Protein AF-A0A968DJA8-F1 (afdb_monomer)

Mean predicted aligned error: 10.84 Å

Radius of gyration: 16.4 Å; Cα contacts (8 Å, |Δi|>4): 129; chains: 1; bounding box: 41×29×36 Å

Solvent-accessible surface area (backbone atoms only — not comparable to full-atom values): 5930 Å² total; per-residue (Å²): 133,86,62,80,84,55,65,99,57,59,98,84,44,81,74,84,76,76,82,82,81,50,68,70,46,76,46,80,46,74,42,62,64,65,58,85,88,44,92,84,62,68,72,44,40,41,70,41,38,35,42,36,37,40,31,61,76,79,70,45,75,49,75,46,78,50,66,43,73,45,78,42,77,41,86,96,73,46,76,41,42,54,32,49,54,51,29,51,27,62,73,70,73,95

Structure (mmCIF, N/CA/C/O backbone):
data_AF-A0A968DJA8-F1
#
_entry.id   AF-A0A968DJA8-F1
#
loop_
_atom_site.group_PDB
_atom_site.id
_atom_site.type_symbol
_atom_site.label_atom_id
_atom_site.label_alt_id
_atom_site.label_comp_id
_atom_site.label_asym_id
_atom_site.label_entity_id
_atom_site.label_seq_id
_atom_site.pdbx_PDB_ins_code
_atom_site.Cartn_x
_atom_site.Cartn_y
_atom_site.Cartn_z
_atom_site.occupancy
_atom_site.B_iso_or_equiv
_atom_site.auth_seq_id
_atom_site.auth_comp_id
_atom_site.auth_asym_id
_atom_site.auth_atom_id
_atom_site.pdbx_PDB_model_num
ATOM 1 N N . PRO A 1 1 ? -7.113 -10.618 -20.626 1.00 52.62 1 PRO A N 1
ATOM 2 C CA . PRO A 1 1 ? -5.817 -9.931 -20.406 1.00 52.62 1 PRO A CA 1
ATOM 3 C C . PRO A 1 1 ? -6.065 -8.628 -19.644 1.00 52.62 1 PRO A C 1
ATOM 5 O O . PRO A 1 1 ? -7.004 -7.922 -19.990 1.00 52.62 1 PRO A O 1
ATOM 8 N N . PHE A 1 2 ? -5.307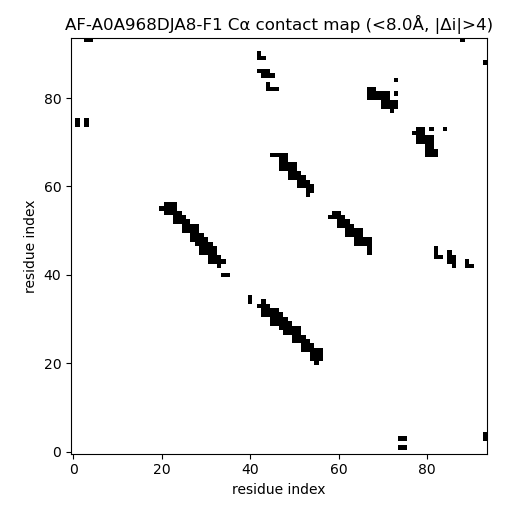 -8.363 -18.582 1.00 54.47 2 PHE A N 1
ATOM 9 C CA . PHE A 1 2 ? -5.371 -7.096 -17.850 1.00 54.47 2 PHE A CA 1
ATOM 10 C C . PHE A 1 2 ? -4.652 -6.020 -18.680 1.00 54.47 2 PHE A C 1
ATOM 12 O O . PHE A 1 2 ? -3.497 -6.226 -19.053 1.00 54.47 2 PHE A O 1
ATOM 19 N N . GLU A 1 3 ? -5.335 -4.929 -19.035 1.00 68.12 3 GLU A N 1
ATOM 20 C CA . GLU A 1 3 ? -4.716 -3.801 -19.742 1.00 68.12 3 GLU A CA 1
ATOM 21 C C . GLU A 1 3 ? -4.040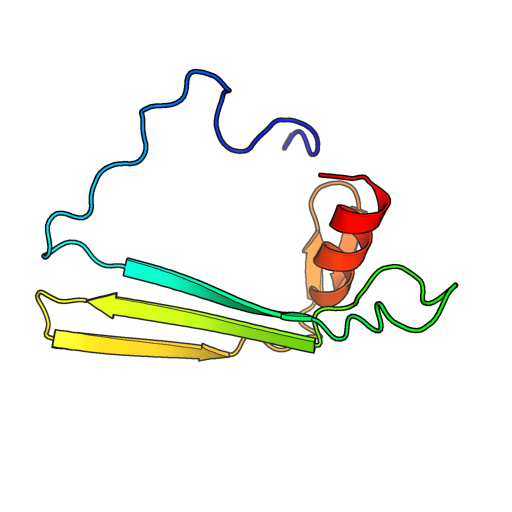 -2.878 -18.727 1.00 68.12 3 GLU A C 1
ATOM 23 O O . GLU A 1 3 ? -4.713 -2.180 -17.978 1.00 68.12 3 GLU A O 1
ATOM 28 N N . ILE A 1 4 ? -2.706 -2.880 -18.711 1.00 61.47 4 ILE A N 1
ATOM 29 C CA . ILE A 1 4 ? -1.889 -2.140 -17.733 1.00 61.47 4 ILE A CA 1
ATOM 30 C C . ILE A 1 4 ? -2.055 -0.614 -17.800 1.00 61.47 4 ILE A C 1
ATOM 32 O O . ILE A 1 4 ? -1.822 0.057 -16.806 1.00 61.47 4 ILE A O 1
ATOM 36 N N . ASN A 1 5 ? -2.496 -0.087 -18.946 1.00 60.22 5 ASN A N 1
ATOM 37 C CA . ASN A 1 5 ? -2.661 1.351 -19.189 1.00 60.22 5 ASN A CA 1
ATOM 38 C C . ASN A 1 5 ? -4.130 1.799 -19.133 1.00 60.22 5 ASN A C 1
ATOM 40 O O . ASN A 1 5 ? -4.430 2.967 -19.378 1.00 60.22 5 ASN A O 1
ATOM 44 N N . ALA A 1 6 ? -5.061 0.875 -18.881 1.00 64.88 6 ALA A N 1
ATOM 45 C CA . ALA A 1 6 ? -6.458 1.226 -18.707 1.00 64.88 6 ALA A CA 1
ATOM 46 C C . ALA A 1 6 ? -6.664 1.658 -17.248 1.00 64.88 6 ALA A C 1
ATOM 48 O O . ALA A 1 6 ? -6.319 0.896 -16.339 1.00 64.88 6 ALA A O 1
ATOM 49 N N . PRO A 1 7 ? -7.230 2.849 -16.990 1.00 62.66 7 PRO A N 1
ATOM 50 C CA . PRO A 1 7 ? -7.489 3.265 -15.625 1.00 62.66 7 PRO A CA 1
ATOM 51 C C . PRO A 1 7 ? -8.423 2.249 -14.955 1.00 62.66 7 PRO A C 1
ATOM 53 O O . PRO A 1 7 ? -9.407 1.797 -15.547 1.00 62.66 7 PRO A O 1
ATOM 56 N N . LEU A 1 8 ? -8.118 1.895 -13.699 1.00 68.00 8 LEU A N 1
ATOM 57 C CA . LEU A 1 8 ? -8.901 0.933 -12.904 1.00 68.00 8 LEU A CA 1
ATOM 58 C C . LEU A 1 8 ? -10.378 1.340 -12.772 1.00 68.00 8 LEU A C 1
ATOM 60 O O . LEU A 1 8 ? -11.235 0.508 -12.467 1.00 68.00 8 LEU A O 1
ATOM 64 N N . GLN A 1 9 ? -10.672 2.620 -13.000 1.00 64.50 9 GLN A N 1
ATOM 65 C CA . GLN A 1 9 ? -12.012 3.157 -13.149 1.00 64.50 9 GLN A CA 1
ATOM 66 C C . GLN A 1 9 ? -12.096 3.967 -14.450 1.00 64.50 9 GLN A C 1
ATOM 68 O O . GLN A 1 9 ? -11.182 4.737 -14.741 1.00 64.50 9 GLN A O 1
ATOM 73 N N . PRO A 1 10 ? -13.178 3.834 -15.236 1.00 70.19 10 PRO A N 1
ATOM 74 C CA . PRO A 1 10 ? -13.388 4.691 -16.397 1.00 70.19 10 PRO A CA 1
ATOM 75 C C . PRO A 1 10 ? -13.479 6.160 -15.960 1.00 70.19 10 PRO A C 1
ATOM 77 O O . PRO A 1 10 ? -13.938 6.450 -14.859 1.00 70.19 10 PRO A O 1
ATOM 80 N N . GLU A 1 11 ? -13.105 7.092 -16.838 1.00 69.25 11 GLU A N 1
ATOM 81 C CA . GLU A 1 11 ? -13.162 8.544 -16.574 1.00 69.25 11 GLU A CA 1
ATOM 82 C C . GLU A 1 11 ? -14.574 9.014 -16.157 1.00 69.25 11 GLU A C 1
ATOM 84 O O . GLU A 1 11 ? -14.728 9.916 -15.340 1.00 69.25 11 GLU A O 1
ATOM 89 N N . ASN A 1 12 ? -15.611 8.319 -16.642 1.00 76.38 12 ASN A N 1
ATOM 90 C CA . ASN A 1 12 ? -17.021 8.503 -16.269 1.00 76.38 12 ASN A CA 1
ATOM 91 C C . ASN A 1 12 ? -17.504 7.488 -15.214 1.00 76.38 12 ASN A C 1
ATOM 93 O O . ASN A 1 12 ? -18.667 7.076 -15.220 1.00 76.38 12 ASN A O 1
ATOM 97 N N . GLY A 1 13 ? -16.600 7.008 -14.362 1.00 66.94 13 GLY A N 1
ATOM 98 C CA . GLY A 1 13 ? -16.913 6.084 -13.281 1.00 66.94 13 GLY A CA 1
ATOM 99 C C . GLY A 1 13 ? -17.935 6.671 -12.306 1.00 66.94 13 GLY A C 1
ATOM 100 O O . GLY A 1 13 ? -18.122 7.891 -12.251 1.00 66.94 13 GLY A O 1
ATOM 101 N N . PRO A 1 14 ? -18.633 5.819 -11.532 1.00 74.94 14 PRO A N 1
ATOM 102 C CA . PRO A 1 14 ? -19.503 6.316 -10.480 1.00 74.94 14 PRO A CA 1
ATOM 103 C C . PRO A 1 14 ? -18.694 7.253 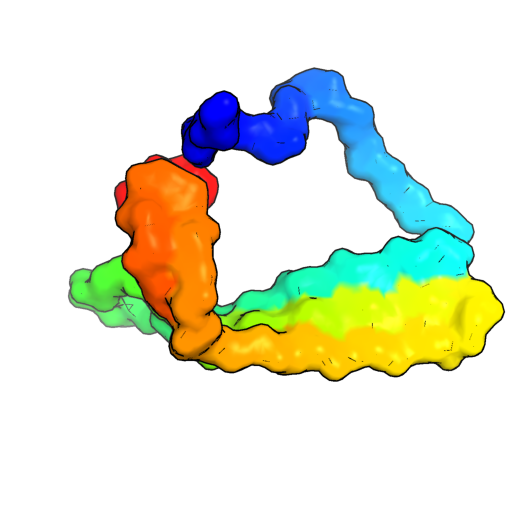-9.572 1.00 74.94 14 PRO A C 1
ATOM 105 O O . PRO A 1 14 ? -17.553 6.924 -9.233 1.00 74.94 14 PRO A O 1
ATOM 108 N N . PRO A 1 15 ? -19.252 8.415 -9.187 1.00 73.94 15 PRO A N 1
ATOM 109 C CA . PRO A 1 15 ? -18.557 9.321 -8.290 1.00 73.94 15 PRO A CA 1
ATOM 110 C C . PRO A 1 15 ? -18.187 8.569 -7.007 1.00 73.94 15 PRO A C 1
ATOM 112 O O . PRO A 1 15 ? -18.935 7.673 -6.592 1.00 73.94 15 PRO A O 1
ATOM 115 N N . PRO A 1 16 ? -17.051 8.911 -6.375 1.00 71.62 16 PRO A N 1
ATOM 116 C CA . PRO A 1 16 ? -16.639 8.269 -5.139 1.00 71.62 16 PRO A CA 1
ATOM 117 C C . PRO A 1 16 ? -17.795 8.314 -4.141 1.00 71.62 16 PRO A C 1
ATOM 119 O O . PRO A 1 16 ? -18.341 9.377 -3.838 1.00 71.62 16 PRO A O 1
ATOM 122 N N . HIS A 1 17 ? -18.203 7.137 -3.669 1.00 74.25 17 HIS A N 1
ATOM 123 C CA . HIS A 1 17 ? -19.273 7.042 -2.692 1.00 74.25 17 HIS A CA 1
ATOM 124 C C . HIS A 1 17 ? -18.780 7.661 -1.384 1.00 74.25 17 HIS A C 1
ATOM 126 O O . HIS A 1 17 ? -17.748 7.249 -0.850 1.00 74.25 17 HIS A O 1
ATOM 132 N N . SER A 1 18 ? -19.496 8.667 -0.874 1.00 80.56 18 SER A N 1
ATOM 133 C CA . SER A 1 18 ? -19.226 9.182 0.466 1.00 80.56 18 SER A CA 1
ATOM 134 C C . SER A 1 18 ? -19.392 8.045 1.461 1.00 80.56 18 SER A C 1
ATOM 136 O O . SER A 1 18 ? -20.377 7.314 1.409 1.00 80.56 18 SER A O 1
ATOM 138 N N . TRP A 1 19 ? -18.417 7.879 2.347 1.00 80.88 19 TRP A N 1
ATOM 139 C CA . TRP A 1 19 ? -18.487 6.825 3.344 1.00 80.88 19 TRP A CA 1
ATOM 140 C C . TRP A 1 19 ? -19.706 7.032 4.252 1.00 80.88 19 TRP A C 1
ATOM 142 O O . TRP A 1 19 ? -19.933 8.120 4.777 1.00 80.88 19 TRP A O 1
ATOM 152 N N . ASP A 1 20 ? -20.484 5.971 4.425 1.00 83.94 20 ASP A N 1
ATOM 153 C CA . ASP A 1 20 ? -21.749 5.927 5.167 1.00 83.94 20 ASP A CA 1
ATOM 154 C C . ASP A 1 20 ? -21.566 5.851 6.699 1.00 83.94 20 ASP A C 1
ATOM 156 O O . ASP A 1 20 ? -22.545 5.775 7.440 1.00 83.94 20 ASP A O 1
ATOM 160 N N . GLY A 1 21 ? -20.321 5.833 7.185 1.00 80.56 21 GLY A N 1
ATOM 161 C CA . GLY A 1 21 ? -19.987 5.697 8.605 1.00 80.56 21 GLY A CA 1
ATOM 162 C C . GLY A 1 21 ? -20.042 4.265 9.149 1.00 80.56 21 GLY A C 1
ATOM 163 O O . GLY A 1 21 ? -19.699 4.048 10.311 1.00 80.56 21 GLY A O 1
ATOM 164 N N . THR A 1 22 ? -20.462 3.284 8.343 1.00 82.25 22 THR A N 1
ATOM 165 C CA . THR A 1 22 ? -20.726 1.904 8.800 1.00 82.25 22 THR A CA 1
ATOM 166 C C . THR A 1 22 ? -20.064 0.831 7.943 1.00 82.25 22 THR A C 1
ATOM 168 O O . THR A 1 22 ? -19.772 -0.262 8.427 1.00 82.25 22 THR A O 1
ATOM 171 N N . SER A 1 23 ? -19.781 1.130 6.682 1.00 86.12 23 SER A N 1
ATOM 172 C CA . SER A 1 23 ? -19.089 0.245 5.759 1.00 86.12 23 SER A CA 1
ATOM 173 C C . SER A 1 23 ? -17.625 0.073 6.158 1.00 86.12 23 SER A C 1
ATOM 175 O O . SER A 1 23 ? -16.980 0.995 6.662 1.00 86.12 23 SER A O 1
ATOM 177 N N . ARG A 1 24 ? -17.080 -1.120 5.908 1.00 86.69 24 ARG A N 1
ATOM 178 C CA . ARG A 1 24 ? -15.665 -1.426 6.143 1.00 86.69 24 ARG A CA 1
ATOM 179 C C . ARG A 1 24 ? -14.775 -0.548 5.267 1.00 86.69 24 ARG A C 1
ATOM 181 O O . ARG A 1 24 ? -14.991 -0.449 4.062 1.00 86.69 24 ARG A O 1
ATOM 188 N N . ILE A 1 25 ? -13.730 0.010 5.866 1.00 88.75 25 ILE A N 1
ATOM 189 C CA . ILE A 1 25 ? -12.709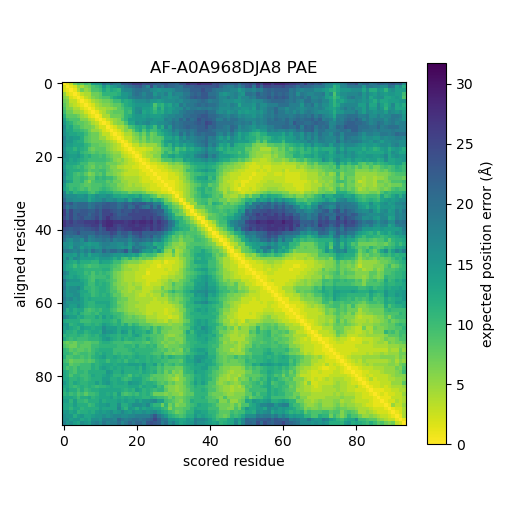 0.786 5.164 1.00 88.75 25 ILE A CA 1
ATOM 190 C C . ILE A 1 25 ? -11.449 -0.067 5.044 1.00 88.75 25 ILE A C 1
ATOM 192 O O . ILE A 1 25 ? -10.989 -0.635 6.034 1.00 88.75 25 ILE A O 1
ATOM 196 N N . ASN A 1 26 ? -10.869 -0.123 3.844 1.00 89.12 26 ASN A N 1
ATOM 197 C CA . ASN A 1 26 ? -9.539 -0.680 3.618 1.00 89.12 26 ASN A CA 1
ATOM 198 C C . ASN A 1 26 ? -8.610 0.438 3.144 1.00 89.12 26 ASN A C 1
ATOM 200 O O . ASN A 1 26 ? -8.913 1.115 2.164 1.00 89.12 26 ASN A O 1
ATOM 204 N N . VAL A 1 27 ? -7.489 0.626 3.833 1.00 87.00 27 VAL A N 1
ATOM 205 C CA . VAL A 1 27 ? -6.482 1.637 3.501 1.00 87.00 27 VAL A CA 1
ATOM 206 C C . VAL A 1 27 ? -5.174 0.924 3.204 1.00 87.00 27 VAL A C 1
ATOM 208 O O . VAL A 1 27 ? -4.672 0.172 4.039 1.00 87.00 27 VAL A O 1
ATOM 211 N N . LEU A 1 28 ? -4.622 1.163 2.018 1.00 86.50 28 LEU A N 1
ATOM 212 C CA . LEU A 1 28 ? -3.272 0.740 1.676 1.00 86.50 28 LEU A CA 1
ATOM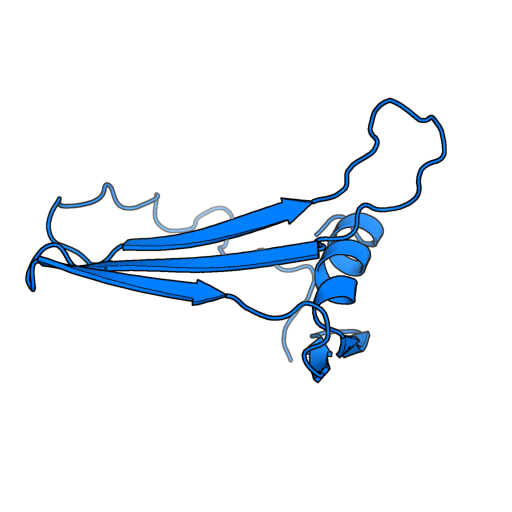 213 C C . LEU A 1 28 ? -2.306 1.872 2.024 1.00 86.50 28 LEU A C 1
ATOM 215 O O . LEU A 1 28 ? -2.328 2.930 1.402 1.00 86.50 28 LEU A O 1
ATOM 219 N N . LEU A 1 29 ? -1.471 1.649 3.032 1.00 83.31 29 LEU A N 1
ATOM 220 C CA . LEU A 1 29 ? -0.399 2.555 3.412 1.00 83.31 29 LEU A CA 1
ATOM 221 C C . LEU A 1 29 ? 0.886 2.129 2.698 1.00 83.31 29 LEU A C 1
ATOM 223 O O . LEU A 1 29 ? 1.344 0.995 2.860 1.00 83.31 29 LEU A O 1
ATOM 227 N N . LEU A 1 30 ? 1.469 3.053 1.940 1.00 81.62 30 LEU A N 1
ATOM 228 C CA . LEU A 1 30 ? 2.716 2.859 1.210 1.00 81.62 30 LEU A CA 1
ATOM 229 C C . LEU A 1 30 ? 3.786 3.782 1.799 1.00 81.62 30 LEU A C 1
ATOM 231 O O . LEU A 1 30 ? 3.618 4.997 1.830 1.00 81.62 30 LEU A O 1
ATOM 235 N N . GLY A 1 31 ? 4.882 3.203 2.280 1.00 77.19 31 GLY A N 1
ATOM 236 C CA . GLY A 1 31 ? 6.099 3.924 2.633 1.00 77.19 31 GLY A CA 1
ATOM 237 C C . GLY A 1 31 ? 7.077 3.862 1.467 1.00 77.19 31 GLY A C 1
ATOM 238 O O . GLY A 1 31 ? 7.676 2.808 1.231 1.00 77.19 31 GLY A O 1
ATOM 239 N N . ALA A 1 32 ? 7.216 4.965 0.735 1.00 68.19 32 ALA A N 1
ATOM 240 C CA . ALA A 1 32 ? 8.203 5.121 -0.329 1.00 68.19 32 ALA A CA 1
ATOM 241 C C . ALA A 1 32 ? 9.489 5.759 0.226 1.00 68.19 32 ALA A C 1
ATOM 243 O O . ALA A 1 32 ? 9.416 6.768 0.924 1.00 68.19 32 ALA A O 1
ATOM 244 N N . ASP A 1 33 ? 10.660 5.192 -0.089 1.00 64.69 33 ASP A N 1
ATOM 245 C CA . ASP A 1 33 ? 11.943 5.907 0.035 1.00 64.69 33 ASP A CA 1
ATOM 246 C C . ASP A 1 33 ? 12.105 6.766 -1.229 1.00 64.69 33 ASP A C 1
ATOM 248 O O . ASP A 1 33 ? 12.764 6.363 -2.192 1.00 64.69 33 ASP A O 1
ATOM 252 N N . SER A 1 34 ? 11.410 7.911 -1.279 1.00 57.91 34 SER A N 1
ATOM 253 C CA . SER A 1 34 ? 11.637 8.939 -2.297 1.00 57.91 34 SER A CA 1
ATOM 254 C C . SER A 1 34 ? 12.660 9.948 -1.767 1.00 57.91 34 SER A C 1
ATOM 256 O O . SER A 1 34 ? 12.431 10.690 -0.812 1.00 57.91 34 SER A O 1
ATOM 258 N N . ARG A 1 35 ? 13.839 9.992 -2.393 1.00 60.53 35 ARG A N 1
ATOM 259 C CA . ARG A 1 35 ? 14.830 11.054 -2.155 1.00 60.53 35 ARG A CA 1
ATOM 260 C C . ARG A 1 35 ? 14.646 12.132 -3.201 1.00 60.53 35 ARG A C 1
ATOM 262 O O . ARG A 1 35 ? 15.462 12.310 -4.094 1.00 60.53 35 ARG A O 1
ATOM 269 N N . GLU A 1 36 ? 13.541 12.852 -3.074 1.00 55.19 36 GLU A N 1
ATOM 270 C CA . GLU A 1 36 ? 13.138 13.909 -4.013 1.00 55.19 36 GLU A CA 1
ATOM 271 C C . GLU A 1 36 ? 14.140 15.077 -4.060 1.00 55.19 36 GLU A C 1
ATOM 273 O O . GLU A 1 36 ? 14.188 15.832 -5.026 1.00 55.19 36 GLU A O 1
ATOM 278 N N . TRP A 1 37 ? 14.977 15.214 -3.028 1.00 57.72 37 TRP A N 1
ATOM 279 C CA . TRP A 1 37 ? 16.015 16.240 -2.918 1.00 57.72 37 TRP A CA 1
ATOM 280 C C . TRP A 1 37 ? 17.330 15.881 -3.630 1.00 57.72 37 TRP A C 1
ATOM 282 O O . TRP A 1 37 ? 18.220 16.727 -3.726 1.00 57.72 37 TRP A O 1
ATOM 292 N N . GLU A 1 38 ? 17.473 14.654 -4.137 1.00 54.44 38 GLU A N 1
ATOM 293 C CA . GLU A 1 38 ? 18.682 14.190 -4.814 1.00 54.44 38 GLU A CA 1
ATOM 294 C C . GLU A 1 38 ? 18.400 14.090 -6.320 1.00 54.44 38 GLU A C 1
ATOM 296 O O . GLU A 1 38 ? 17.797 13.136 -6.813 1.00 54.44 38 GLU A O 1
ATOM 301 N N . ALA A 1 39 ? 18.806 15.117 -7.076 1.00 44.59 39 ALA A N 1
ATOM 302 C CA . ALA A 1 39 ? 18.698 15.096 -8.531 1.00 44.59 39 ALA A CA 1
ATOM 303 C C . ALA A 1 39 ? 19.439 13.856 -9.064 1.00 44.59 39 ALA A C 1
ATOM 305 O O . ALA A 1 39 ? 20.643 13.721 -8.840 1.00 44.59 39 ALA A O 1
ATOM 306 N N . ASN A 1 40 ? 18.718 12.984 -9.779 1.00 54.91 40 ASN A N 1
ATOM 307 C CA . ASN A 1 40 ? 19.127 11.661 -10.288 1.00 54.91 40 ASN A CA 1
ATOM 308 C C . ASN A 1 40 ? 18.895 10.448 -9.367 1.00 54.91 40 ASN A C 1
ATOM 310 O O . ASN A 1 40 ? 19.362 9.356 -9.705 1.00 54.91 40 ASN A O 1
ATOM 314 N N . PHE A 1 41 ? 18.153 10.567 -8.261 1.00 53.38 41 PHE A N 1
ATOM 315 C CA . PHE A 1 41 ? 17.633 9.364 -7.609 1.00 53.38 41 PHE A CA 1
ATOM 316 C C . PHE A 1 41 ? 16.567 8.741 -8.518 1.00 53.38 41 PHE A C 1
ATOM 318 O O . PHE A 1 41 ? 15.561 9.374 -8.825 1.00 53.38 41 PHE A O 1
ATOM 325 N N . GLY A 1 42 ? 16.840 7.541 -9.038 1.00 55.97 42 GLY A N 1
ATOM 326 C CA . GLY A 1 42 ? 15.925 6.813 -9.923 1.00 55.97 42 GLY A CA 1
ATOM 327 C C . GLY A 1 42 ? 14.561 6.521 -9.275 1.00 55.97 42 GLY A C 1
ATOM 328 O O . GLY A 1 42 ? 14.332 6.910 -8.130 1.00 55.97 42 GLY A O 1
ATOM 329 N N . PRO A 1 43 ? 13.658 5.814 -9.980 1.00 58.44 43 PRO A N 1
ATOM 330 C CA . PRO A 1 43 ? 12.281 5.640 -9.530 1.00 58.44 43 PRO A CA 1
ATOM 331 C C . PRO A 1 43 ? 12.210 5.114 -8.086 1.00 58.44 43 PRO A C 1
ATOM 333 O O . PRO A 1 43 ? 12.945 4.171 -7.743 1.00 58.44 43 PRO A O 1
ATOM 336 N N . PRO A 1 44 ? 11.377 5.734 -7.230 1.00 61.19 44 PRO A N 1
ATOM 337 C CA . PRO A 1 44 ? 11.318 5.409 -5.815 1.00 61.19 44 PRO A CA 1
ATOM 338 C C . PRO A 1 44 ? 10.901 3.951 -5.603 1.00 61.19 44 PRO A C 1
ATOM 340 O O . PRO A 1 44 ? 10.202 3.342 -6.412 1.00 61.19 44 PRO A O 1
ATOM 343 N N . ARG 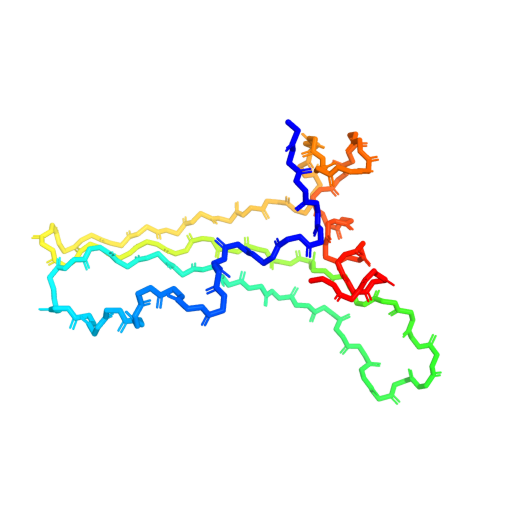A 1 45 ? 11.367 3.356 -4.504 1.00 64.19 45 ARG A N 1
ATOM 344 C CA . ARG A 1 45 ? 10.994 1.993 -4.111 1.00 64.19 45 ARG A CA 1
ATOM 345 C C . ARG A 1 45 ? 10.120 2.059 -2.872 1.00 64.19 45 ARG A C 1
ATOM 347 O O . ARG A 1 45 ? 10.428 2.774 -1.921 1.00 64.19 45 ARG A O 1
ATOM 354 N N . THR A 1 46 ? 9.036 1.292 -2.871 1.00 65.31 46 THR A N 1
ATOM 355 C CA . THR A 1 46 ? 8.214 1.115 -1.674 1.00 65.31 46 THR A CA 1
ATOM 356 C C . THR A 1 46 ? 8.840 0.036 -0.803 1.00 65.31 46 THR A C 1
ATOM 358 O O . THR A 1 46 ? 8.861 -1.142 -1.169 1.00 65.31 46 THR A O 1
ATOM 361 N N . ASP A 1 47 ? 9.358 0.432 0.355 1.00 65.25 47 ASP A N 1
ATOM 362 C CA . ASP A 1 47 ? 9.978 -0.493 1.305 1.00 65.25 47 ASP A CA 1
ATOM 363 C C . ASP A 1 47 ? 8.994 -0.987 2.372 1.00 65.25 47 ASP A C 1
ATOM 365 O O . ASP A 1 47 ? 9.240 -2.014 3.004 1.00 65.25 47 ASP A O 1
ATOM 369 N N . THR A 1 48 ? 7.859 -0.300 2.551 1.00 68.75 48 THR A N 1
ATOM 370 C CA . THR A 1 48 ? 6.818 -0.673 3.521 1.00 68.75 48 THR A CA 1
ATOM 371 C C . THR A 1 48 ? 5.432 -0.622 2.888 1.00 68.75 48 THR A C 1
ATOM 373 O O . THR A 1 48 ? 5.019 0.417 2.387 1.00 68.75 48 THR A O 1
ATOM 376 N N . MET A 1 49 ? 4.691 -1.728 2.951 1.00 79.19 49 MET A N 1
ATOM 377 C CA . MET A 1 49 ? 3.289 -1.800 2.534 1.00 79.19 49 MET A CA 1
ATOM 378 C C . MET A 1 49 ? 2.458 -2.358 3.681 1.00 79.19 49 MET A C 1
ATOM 380 O O . MET A 1 49 ? 2.747 -3.440 4.191 1.00 79.19 49 MET A O 1
ATOM 384 N N . ILE A 1 50 ? 1.438 -1.623 4.108 1.00 84.31 50 ILE A N 1
ATOM 385 C CA . ILE A 1 50 ? 0.555 -2.032 5.201 1.00 84.31 50 ILE A CA 1
ATOM 386 C C . ILE A 1 50 ? -0.888 -1.911 4.727 1.00 84.31 50 ILE A C 1
ATOM 388 O O . ILE A 1 50 ? -1.337 -0.832 4.354 1.00 84.31 50 ILE A O 1
ATOM 392 N N . LEU A 1 51 ? -1.627 -3.018 4.774 1.00 87.06 51 LEU A N 1
ATOM 393 C CA . LEU A 1 51 ? -3.068 -3.025 4.564 1.00 87.06 51 LEU A CA 1
ATOM 394 C C . LEU A 1 51 ? -3.768 -2.886 5.916 1.00 87.06 51 LEU A C 1
ATOM 396 O O . LEU A 1 51 ? -3.725 -3.792 6.751 1.00 87.06 51 LEU A O 1
ATOM 400 N N . LEU A 1 52 ? -4.420 -1.750 6.123 1.00 89.00 52 LEU A N 1
ATOM 401 C CA . LEU A 1 52 ? -5.285 -1.500 7.264 1.00 89.00 52 LEU A CA 1
ATOM 402 C C . LEU A 1 52 ? -6.727 -1.815 6.868 1.00 89.00 52 LEU A C 1
ATOM 404 O O . LEU A 1 52 ? -7.207 -1.342 5.841 1.00 89.00 52 LEU A O 1
ATOM 408 N N . THR A 1 53 ? -7.435 -2.567 7.702 1.00 89.56 53 THR A N 1
ATOM 409 C CA . THR A 1 53 ? -8.881 -2.759 7.588 1.00 89.56 53 THR A CA 1
ATOM 410 C C . THR A 1 53 ? -9.552 -2.295 8.871 1.00 89.56 53 THR A C 1
ATOM 412 O O . THR A 1 53 ? -9.134 -2.662 9.969 1.00 89.56 53 THR A O 1
ATOM 415 N N . LEU A 1 54 ? -10.583 -1.470 8.740 1.00 87.38 54 LEU A N 1
ATOM 416 C CA . LEU A 1 54 ? -11.394 -0.983 9.847 1.00 87.38 54 LEU A CA 1
ATOM 417 C C . LEU A 1 54 ? -12.836 -1.395 9.583 1.00 87.38 54 LEU A C 1
ATOM 419 O O . LEU A 1 54 ? -13.412 -1.005 8.568 1.00 87.38 54 LEU A O 1
ATOM 423 N N . ASP A 1 55 ? -13.402 -2.191 10.486 1.00 88.88 55 ASP A N 1
ATOM 424 C CA . ASP A 1 55 ? -14.814 -2.561 10.475 1.00 88.88 55 ASP A CA 1
ATOM 425 C C . ASP A 1 55 ? -15.539 -1.849 11.626 1.00 88.88 55 ASP A C 1
ATOM 427 O O . ASP A 1 55 ? -15.375 -2.235 12.791 1.00 88.88 55 ASP A O 1
ATOM 431 N N . PRO A 1 56 ? -16.323 -0.799 11.324 1.00 85.25 56 PRO A N 1
ATOM 432 C CA . PRO A 1 56 ? -17.081 -0.067 12.331 1.00 85.25 56 PRO A CA 1
ATOM 433 C C . PRO A 1 56 ? -18.204 -0.895 12.965 1.00 85.25 56 PRO A C 1
ATOM 435 O O . PRO A 1 56 ? -18.551 -0.639 14.115 1.00 85.25 56 PRO A O 1
ATOM 438 N N . GLN A 1 57 ? -18.768 -1.879 12.252 1.00 87.38 57 GLN A N 1
ATOM 439 C CA . GLN A 1 57 ? -19.906 -2.665 12.740 1.00 87.38 57 GLN A CA 1
ATOM 440 C C . GLN A 1 57 ? -19.476 -3.687 13.784 1.00 87.38 57 GLN A C 1
ATOM 442 O O . GLN A 1 57 ? -20.114 -3.812 14.826 1.00 87.38 57 GLN A O 1
ATOM 447 N N . SER A 1 58 ? -18.377 -4.398 13.529 1.00 88.69 58 SER A N 1
ATOM 448 C CA . SER A 1 58 ? -17.801 -5.322 14.511 1.00 88.69 58 SER A CA 1
ATOM 449 C C . SER A 1 58 ? -16.847 -4.638 15.493 1.00 88.69 58 SER A C 1
ATOM 451 O O . SER A 1 58 ? -16.353 -5.296 16.405 1.00 88.69 58 SER A O 1
ATOM 453 N N . GLN A 1 59 ? -16.577 -3.336 15.320 1.00 85.12 59 GLN A N 1
ATOM 454 C CA . GLN A 1 59 ? -15.593 -2.560 16.087 1.00 85.12 59 GLN A CA 1
ATOM 455 C C . GLN A 1 59 ? -14.198 -3.206 16.097 1.00 85.12 59 GLN A C 1
ATOM 457 O O . GLN A 1 59 ? -13.456 -3.130 17.078 1.00 85.12 59 GLN A O 1
ATOM 462 N N . THR A 1 60 ? -13.830 -3.855 14.993 1.00 85.88 60 THR A N 1
ATOM 463 C CA . THR A 1 60 ? -12.541 -4.539 14.849 1.00 85.88 60 THR A CA 1
ATOM 464 C C . THR A 1 60 ? -11.677 -3.835 13.820 1.00 85.88 60 THR A C 1
ATOM 466 O O . THR A 1 60 ? -12.125 -3.558 12.707 1.00 85.88 60 THR A O 1
ATOM 469 N N . GLY A 1 61 ? -10.414 -3.613 14.170 1.00 90.00 61 GLY A N 1
ATOM 470 C CA . GLY A 1 61 ? -9.372 -3.198 13.241 1.00 90.00 61 GLY A CA 1
ATOM 471 C C . GLY A 1 61 ? -8.377 -4.330 13.017 1.00 90.00 61 GLY A C 1
ATOM 472 O O . GLY A 1 61 ? -8.059 -5.076 13.941 1.00 90.00 61 GLY A O 1
ATOM 473 N N . GLY A 1 62 ? -7.886 -4.456 11.791 1.00 90.62 62 GLY A N 1
ATOM 474 C CA . GLY A 1 62 ? -6.817 -5.374 11.427 1.00 90.62 62 GLY A CA 1
ATOM 475 C C . GLY A 1 62 ? -5.737 -4.635 10.656 1.00 90.62 62 GLY A C 1
ATOM 476 O O . GLY A 1 62 ? -6.027 -3.735 9.871 1.00 90.62 62 GLY A O 1
ATOM 477 N N . MET A 1 63 ? -4.490 -5.026 10.874 1.00 90.12 63 MET A N 1
ATOM 478 C CA . MET A 1 63 ? -3.354 -4.514 10.126 1.00 90.12 63 MET A CA 1
ATOM 479 C C . MET A 1 63 ? -2.551 -5.697 9.606 1.00 90.12 63 MET A C 1
ATOM 481 O O . MET A 1 63 ? -2.191 -6.590 10.373 1.00 90.12 63 MET A O 1
ATOM 485 N N . LEU A 1 64 ? -2.281 -5.698 8.306 1.00 88.06 64 LEU A N 1
ATOM 486 C CA . LEU A 1 64 ? -1.466 -6.703 7.645 1.00 88.06 64 LEU A CA 1
ATOM 487 C C . LEU A 1 64 ? -0.281 -6.021 6.971 1.00 88.06 64 LEU A C 1
ATOM 489 O O . LEU A 1 64 ? -0.443 -5.308 5.982 1.00 88.06 64 LEU A O 1
ATOM 493 N N . SER A 1 65 ? 0.917 -6.266 7.493 1.00 85.00 65 SER A N 1
ATOM 494 C CA . SER A 1 65 ? 2.151 -5.853 6.831 1.00 85.00 65 SER A CA 1
ATOM 495 C C . SER A 1 65 ? 2.441 -6.789 5.661 1.00 85.00 65 SER A C 1
ATOM 497 O O . SER A 1 65 ? 2.558 -8.002 5.843 1.00 85.00 65 SER A O 1
ATOM 499 N N . LEU A 1 66 ? 2.572 -6.222 4.467 1.00 82.19 66 LEU A N 1
ATOM 500 C CA . LEU A 1 66 ? 2.959 -6.925 3.252 1.00 82.19 66 LEU A CA 1
ATOM 501 C C . LEU A 1 66 ? 4.485 -6.818 3.084 1.00 82.19 66 LEU A C 1
ATOM 503 O O . LEU A 1 66 ? 4.995 -5.721 2.837 1.00 82.19 66 LEU A O 1
ATOM 507 N N . PRO A 1 67 ? 5.248 -7.919 3.240 1.00 79.38 67 PRO A N 1
ATOM 508 C CA . PRO A 1 67 ? 6.693 -7.882 3.061 1.00 79.38 67 PRO A CA 1
ATOM 509 C C . PRO A 1 67 ? 7.100 -7.494 1.631 1.00 79.38 67 PRO A C 1
ATOM 511 O O . PRO A 1 67 ? 6.529 -7.956 0.6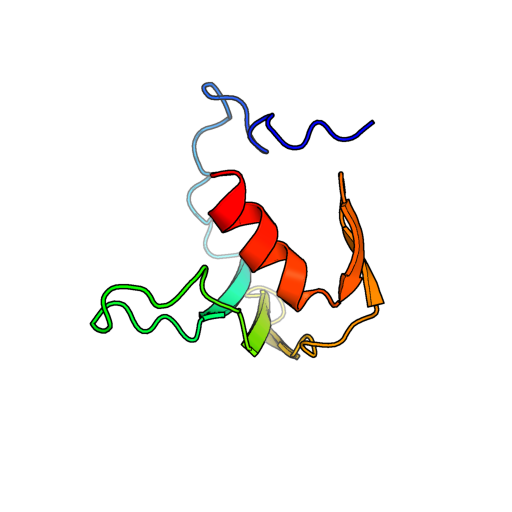48 1.00 79.38 67 PRO A O 1
ATOM 514 N N . ARG A 1 68 ? 8.160 -6.688 1.528 1.00 77.50 68 ARG A N 1
ATOM 515 C CA . ARG A 1 68 ? 8.728 -6.145 0.280 1.00 77.50 68 ARG A CA 1
ATOM 516 C C . ARG A 1 68 ? 9.100 -7.198 -0.774 1.00 77.50 68 ARG A C 1
ATOM 518 O O . ARG A 1 68 ? 9.056 -6.939 -1.974 1.00 77.50 68 ARG A O 1
ATOM 525 N N . ASP A 1 69 ? 9.483 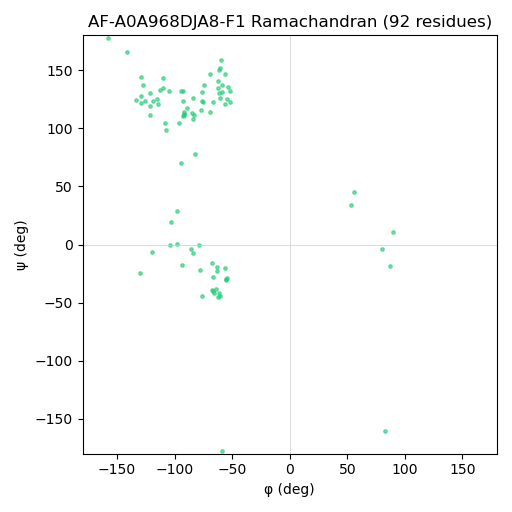-8.381 -0.311 1.00 79.56 69 ASP A N 1
ATOM 526 C CA . ASP A 1 69 ? 10.089 -9.427 -1.132 1.00 79.56 69 ASP A CA 1
ATOM 527 C C . ASP A 1 69 ? 9.100 -10.558 -1.474 1.00 79.56 69 ASP A C 1
ATOM 529 O O . ASP A 1 69 ? 9.524 -11.652 -1.849 1.00 79.56 69 ASP A O 1
ATOM 533 N N . ILE A 1 70 ? 7.785 -10.316 -1.369 1.00 83.31 70 ILE A N 1
ATOM 534 C CA . ILE A 1 70 ? 6.781 -11.274 -1.853 1.00 83.31 70 ILE A CA 1
ATOM 535 C C . ILE A 1 70 ? 6.977 -11.484 -3.352 1.00 83.31 70 ILE A C 1
ATOM 537 O O . ILE A 1 70 ? 6.973 -10.526 -4.125 1.00 83.31 70 ILE A O 1
ATOM 541 N N . TRP A 1 71 ? 7.123 -12.748 -3.741 1.00 83.00 71 TRP A N 1
ATOM 542 C CA . TRP A 1 71 ? 7.190 -13.166 -5.132 1.00 83.00 71 TRP A CA 1
ATOM 543 C C . TRP A 1 71 ? 5.777 -13.348 -5.674 1.00 83.00 71 TRP A C 1
ATOM 545 O O . TRP A 1 71 ? 5.051 -14.238 -5.228 1.00 83.00 71 TRP A O 1
ATOM 555 N N . LEU A 1 72 ? 5.378 -12.497 -6.612 1.00 86.12 72 LEU A N 1
ATOM 556 C CA . LEU A 1 72 ? 4.059 -12.545 -7.233 1.00 86.12 72 LEU A CA 1
ATOM 557 C C . LEU A 1 72 ? 4.144 -12.222 -8.721 1.00 86.12 72 LEU A C 1
ATOM 559 O O . LEU A 1 72 ? 5.162 -11.736 -9.213 1.00 86.12 72 LEU A O 1
ATOM 563 N N . GLU A 1 73 ? 3.073 -12.527 -9.439 1.00 83.75 73 GLU A N 1
ATOM 564 C CA . GLU A 1 73 ? 2.924 -12.122 -10.830 1.00 83.75 73 GLU A CA 1
ATOM 565 C C . GLU A 1 73 ? 2.536 -10.641 -10.887 1.00 83.75 73 GLU A 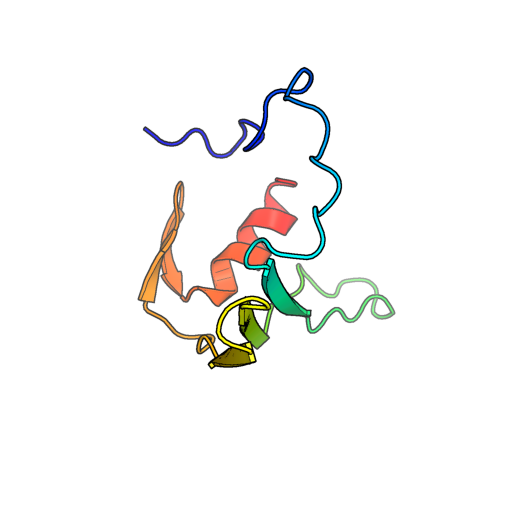C 1
ATOM 567 O O . GLU A 1 73 ? 1.476 -10.253 -10.394 1.00 83.75 73 GLU A O 1
ATOM 572 N N . ILE A 1 74 ? 3.407 -9.813 -11.464 1.00 81.88 74 ILE A N 1
ATOM 573 C CA . ILE A 1 74 ? 3.145 -8.402 -11.737 1.00 81.88 74 ILE A CA 1
ATOM 574 C C . ILE A 1 74 ? 2.505 -8.326 -13.133 1.00 81.88 74 ILE A C 1
ATOM 576 O O . ILE A 1 74 ? 3.153 -8.707 -14.119 1.00 81.88 74 ILE A O 1
ATOM 580 N N . PRO A 1 75 ? 1.253 -7.847 -13.256 1.00 78.81 75 PRO A N 1
ATOM 581 C CA . PRO A 1 75 ? 0.582 -7.743 -14.548 1.00 78.81 75 PRO A CA 1
ATOM 582 C C . PRO A 1 75 ? 1.425 -6.945 -15.552 1.00 78.81 75 PRO A C 1
ATOM 584 O O . PRO A 1 75 ? 1.834 -5.830 -15.261 1.00 78.81 75 PRO A O 1
ATOM 587 N N . GLY A 1 76 ? 1.708 -7.526 -16.722 1.00 77.88 76 GLY A N 1
ATOM 588 C CA . GLY A 1 76 ? 2.506 -6.889 -17.782 1.00 77.88 76 GLY A CA 1
ATOM 589 C C . GLY A 1 76 ? 4.028 -7.068 -17.688 1.00 77.88 76 GLY A C 1
ATOM 590 O O . GLY A 1 76 ? 4.691 -6.952 -18.714 1.00 77.88 76 GLY A O 1
ATOM 591 N N . TYR A 1 77 ? 4.577 -7.443 -16.524 1.00 77.38 77 TYR A N 1
ATOM 592 C CA . TYR A 1 77 ? 6.034 -7.581 -16.316 1.00 77.38 77 TYR A CA 1
ATOM 593 C C . TYR A 1 77 ? 6.475 -8.997 -15.912 1.00 77.38 77 TYR A C 1
ATOM 595 O O . TYR A 1 77 ? 7.670 -9.286 -15.862 1.00 77.38 77 TYR A O 1
ATOM 603 N N . GLY A 1 78 ? 5.527 -9.906 -15.664 1.00 83.44 78 GLY A N 1
ATOM 604 C CA . GLY A 1 78 ? 5.805 -11.285 -15.260 1.00 83.44 78 GLY A CA 1
ATOM 605 C C . GLY A 1 78 ? 6.062 -11.418 -13.758 1.00 83.44 78 GLY A C 1
ATOM 606 O O . GLY A 1 78 ? 5.650 -10.579 -12.962 1.00 83.44 78 GLY A O 1
ATOM 607 N N . TYR A 1 79 ? 6.708 -12.505 -13.337 1.00 83.88 79 TYR A N 1
ATOM 608 C CA . TYR A 1 79 ? 6.963 -12.748 -11.916 1.00 83.88 79 TYR A CA 1
ATOM 609 C C . TYR A 1 79 ? 8.107 -11.886 -11.380 1.00 83.88 79 TYR A C 1
ATOM 611 O O . TYR A 1 79 ? 9.206 -11.883 -11.934 1.00 83.88 79 TYR A O 1
ATOM 619 N N . GLY A 1 80 ? 7.869 -11.229 -10.249 1.00 82.69 80 GLY A N 1
ATOM 620 C CA . GLY A 1 80 ? 8.856 -10.389 -9.589 1.00 82.69 80 GLY A CA 1
ATOM 621 C C . GLY A 1 80 ? 8.563 -10.190 -8.109 1.00 82.69 80 GLY A C 1
ATOM 622 O O . GLY A 1 80 ? 7.572 -10.678 -7.563 1.00 82.69 80 GLY A O 1
ATOM 623 N N . LYS A 1 81 ? 9.458 -9.459 -7.442 1.00 83.94 81 LYS A N 1
ATOM 624 C CA . LYS A 1 81 ? 9.216 -8.988 -6.076 1.00 83.94 81 LYS A CA 1
ATOM 625 C C . LYS A 1 81 ? 8.208 -7.841 -6.111 1.00 83.94 81 LYS A C 1
ATOM 627 O O . LYS A 1 81 ? 8.344 -6.945 -6.939 1.00 83.94 81 LYS A O 1
ATOM 632 N N . ILE A 1 82 ? 7.247 -7.830 -5.189 1.00 79.69 82 ILE A N 1
ATOM 633 C CA . ILE A 1 82 ? 6.180 -6.815 -5.127 1.00 79.69 82 ILE A CA 1
ATOM 634 C C . ILE A 1 82 ? 6.708 -5.369 -5.076 1.00 79.69 82 ILE A C 1
ATOM 636 O O . ILE A 1 82 ? 6.083 -4.463 -5.613 1.00 79.69 82 ILE A O 1
ATOM 640 N N . ASN A 1 83 ? 7.896 -5.135 -4.519 1.00 74.00 83 ASN A N 1
ATOM 641 C CA . ASN A 1 83 ? 8.516 -3.806 -4.497 1.00 74.00 83 ASN A CA 1
ATOM 642 C C . ASN A 1 83 ? 8.943 -3.265 -5.865 1.00 74.00 83 ASN A C 1
ATOM 644 O O . ASN A 1 83 ? 9.209 -2.072 -5.992 1.00 74.00 83 ASN A O 1
ATOM 648 N N . GLN A 1 84 ? 9.020 -4.129 -6.874 1.00 76.00 84 GLN A N 1
ATOM 649 C CA . GLN A 1 84 ? 9.259 -3.721 -8.251 1.00 76.00 84 GLN A CA 1
ATOM 650 C C . GLN A 1 84 ? 7.987 -3.168 -8.895 1.00 76.00 84 GLN A C 1
ATOM 652 O O . GLN A 1 84 ? 8.098 -2.387 -9.829 1.00 76.00 84 GLN A O 1
ATOM 657 N N . ALA A 1 85 ? 6.794 -3.498 -8.382 1.00 75.88 85 ALA A N 1
ATOM 658 C CA . ALA A 1 85 ? 5.536 -3.018 -8.951 1.00 75.88 85 ALA A CA 1
ATOM 659 C C . ALA A 1 85 ? 5.431 -1.485 -8.909 1.00 75.88 85 ALA A C 1
ATOM 661 O O . ALA A 1 85 ? 5.049 -0.880 -9.903 1.00 75.88 85 ALA A O 1
ATOM 662 N N . TYR A 1 86 ? 5.843 -0.851 -7.804 1.00 73.62 86 TYR A N 1
ATOM 663 C CA . TYR A 1 86 ? 5.857 0.614 -7.700 1.00 73.62 86 TYR A CA 1
ATOM 664 C C . TYR A 1 86 ? 6.902 1.255 -8.628 1.00 73.62 86 TYR A C 1
ATOM 666 O O . TYR A 1 86 ? 6.617 2.244 -9.291 1.00 73.62 86 TYR A O 1
ATOM 674 N N . PHE A 1 87 ? 8.084 0.640 -8.753 1.00 71.31 87 PHE A N 1
ATOM 675 C CA . PHE A 1 87 ? 9.116 1.081 -9.696 1.00 71.31 87 PHE A CA 1
ATOM 676 C C . PHE A 1 87 ? 8.625 1.024 -11.150 1.00 71.31 87 PHE A C 1
ATOM 678 O O . PHE A 1 87 ? 8.870 1.957 -11.909 1.00 71.31 87 PHE A O 1
ATOM 685 N N . PHE A 1 88 ? 7.942 -0.059 -11.536 1.00 73.25 88 PHE A N 1
ATOM 686 C CA . PHE A 1 88 ? 7.366 -0.199 -12.874 1.00 73.25 88 PHE A CA 1
ATOM 687 C C . PHE A 1 88 ? 6.230 0.800 -13.112 1.00 73.25 88 PHE A C 1
ATOM 689 O O . PHE A 1 88 ? 6.187 1.394 -14.181 1.00 73.25 88 PHE A O 1
ATOM 696 N N . GLY A 1 89 ? 5.376 1.048 -12.111 1.00 68.62 89 GLY A N 1
ATOM 697 C CA . GLY A 1 89 ? 4.313 2.051 -12.215 1.00 68.62 89 GLY A CA 1
ATOM 698 C C . GLY A 1 89 ? 4.842 3.472 -12.426 1.00 68.62 89 GLY A C 1
ATOM 699 O O . GLY A 1 89 ? 4.397 4.171 -13.329 1.00 68.62 89 GLY A O 1
ATOM 700 N N . GLU A 1 90 ? 5.869 3.872 -11.673 1.00 70.38 90 GLU A N 1
ATOM 701 C CA . GLU A 1 90 ? 6.542 5.167 -11.855 1.00 70.38 90 GLU A CA 1
ATOM 702 C C . GLU A 1 90 ? 7.272 5.270 -13.205 1.00 70.38 90 GLU A C 1
ATOM 704 O O . GLU A 1 90 ? 7.212 6.311 -13.866 1.00 70.38 90 GLU A O 1
ATOM 709 N N . ALA A 1 91 ? 7.953 4.198 -13.631 1.00 68.81 91 ALA A N 1
ATOM 710 C CA . ALA A 1 91 ? 8.660 4.151 -14.912 1.00 68.81 91 ALA A CA 1
ATOM 711 C C . ALA A 1 91 ? 7.709 4.278 -16.114 1.00 68.81 91 ALA A C 1
ATOM 713 O O . ALA A 1 91 ? 8.043 4.971 -17.077 1.00 68.81 91 ALA A O 1
ATOM 714 N N . ASP A 1 92 ? 6.531 3.657 -16.027 1.00 69.62 92 ASP A N 1
ATOM 715 C CA . ASP A 1 92 ? 5.546 3.621 -17.110 1.00 69.62 92 ASP A CA 1
ATOM 716 C C . ASP A 1 92 ? 4.429 4.673 -16.945 1.00 69.62 92 ASP A C 1
ATOM 718 O O . ASP A 1 92 ? 3.581 4.802 -17.826 1.00 69.62 92 ASP A O 1
ATOM 722 N N . GLN A 1 93 ? 4.479 5.487 -15.877 1.00 61.00 93 GLN A N 1
ATOM 723 C CA . GLN A 1 93 ? 3.544 6.585 -15.575 1.00 61.00 93 GLN A CA 1
ATOM 724 C C . GLN A 1 93 ? 2.071 6.129 -15.522 1.00 61.00 93 GLN A C 1
ATOM 726 O O . GLN A 1 93 ? 1.191 6.781 -16.092 1.00 61.00 93 GLN A O 1
ATOM 731 N N . ILE A 1 94 ? 1.820 5.007 -14.842 1.00 56.44 94 ILE A N 1
ATOM 732 C CA . ILE A 1 94 ? 0.497 4.373 -14.668 1.00 56.44 94 ILE A CA 1
ATOM 733 C C . ILE A 1 94 ? 0.006 4.402 -13.222 1.00 56.44 94 ILE A C 1
ATOM 735 O O . ILE A 1 94 ? 0.841 4.304 -12.295 1.00 56.44 94 ILE A O 1
#

Foldseek 3Di:
DDDPPAPPAPPPGDPPDDDPQADKDKDWDWDWPDPVVDVPPAQIWTQWIKIWIAGPNVRDIDIDTDGQQDWDQQPPPGTGGPRVNSNVCRVVVD

Nearest PDB structures (foldseek):
  6uex-assembly1_A  TM=8.782E-01  e=1.365E-04  Staphylococcus aureus subsp. aureus N315
  3pe5-assembly2_B  TM=8.246E-01  e=8.722E-04  [Clostridium] leptum DSM 753
  3nro-assembly3_A  TM=7.967E-01  e=1.035E-02  Listeria monocytogenes
  1zbu-assembly2_B  TM=6.524E-01  e=5.921E-01  Homo sapiens
  4l8r-assembly2_E  TM=5.869E-01  e=4.729E-01  Homo sapiens

Sequence (94 aa):
PFEINAPLQPENGPPPHSWDGTSRINVLLLGADSREWEANFGPPRTDTMILLTLDPQSQTGGMLSLPRDIWLEIPGYGYGKINQAYFFGEADQI

Secondary structure (DSSP, 8-state):
---TTS-SS-TTPPPPPPP-SSS-EEEEEEEEE--TTSTT--S-EEEEEEEEEEETTTTEEEEEEE-TT-EEEETTTEEEETHHHHHHHHHHT-

pLDDT: mean 74.73, std 11.33, range [44.59, 90.62]